Protein AF-W1XPB9-F1 (afdb_monomer_lite)

Radius of gyration: 18.88 Å; chains: 1; bounding box: 42×27×45 Å

Foldseek 3Di:
DDDPVVCPPDDPVVVVVCVVCVVVVNNVVVCCVVPVDDDQQPFQVSQQVVVVVVCCVPPVPDDRDPGGGDDPDDPPDD

Structure (mmCIF, N/CA/C/O backbone):
data_AF-W1XPB9-F1
#
_entry.id   AF-W1XPB9-F1
#
loop_
_atom_site.group_PDB
_atom_site.id
_atom_site.type_symbol
_atom_site.label_atom_id
_atom_site.label_alt_id
_atom_site.label_comp_id
_atom_site.label_asym_id
_atom_site.label_entity_id
_atom_site.label_seq_id
_atom_site.pdbx_PDB_ins_code
_atom_site.Cartn_x
_atom_site.Cartn_y
_atom_site.Cartn_z
_atom_site.occupancy
_atom_site.B_iso_or_equiv
_atom_site.auth_seq_id
_atom_site.auth_comp_id
_atom_site.auth_asym_id
_atom_site.auth_atom_id
_atom_site.pdbx_PDB_model_num
ATOM 1 N N . MET A 1 1 ? -9.819 5.516 24.376 1.00 53.53 1 MET A N 1
ATOM 2 C CA . MET A 1 1 ? -10.090 5.980 22.999 1.00 53.53 1 MET A CA 1
ATOM 3 C C . MET A 1 1 ? -8.784 5.948 22.232 1.00 53.53 1 MET A C 1
ATOM 5 O O . MET A 1 1 ? -7.837 6.596 22.657 1.00 53.53 1 MET A O 1
ATOM 9 N N . SER A 1 2 ? -8.700 5.144 21.177 1.00 60.38 2 SER A N 1
ATOM 10 C CA . SER A 1 2 ? -7.485 4.985 20.375 1.00 60.38 2 SER A CA 1
ATOM 11 C C . SER A 1 2 ? -7.116 6.321 19.729 1.00 60.38 2 SER A C 1
ATOM 13 O O . SER A 1 2 ? -7.905 6.876 18.962 1.00 60.38 2 SER A O 1
ATOM 15 N N . ASN A 1 3 ? -5.949 6.871 20.064 1.00 79.00 3 ASN A N 1
ATOM 16 C CA . ASN A 1 3 ? -5.453 8.077 19.412 1.00 79.00 3 ASN A CA 1
ATOM 17 C C . ASN A 1 3 ? -5.029 7.711 17.981 1.00 79.00 3 ASN A C 1
ATOM 19 O O . ASN A 1 3 ? -4.142 6.882 17.788 1.00 79.00 3 ASN A O 1
ATOM 23 N N . LEU A 1 4 ? -5.705 8.278 16.979 1.00 85.38 4 LEU A N 1
ATOM 24 C CA . LEU A 1 4 ? -5.458 7.994 15.563 1.00 85.38 4 LEU A CA 1
ATOM 25 C C . LEU A 1 4 ? -4.344 8.908 15.046 1.00 85.38 4 LEU A C 1
ATOM 27 O O . LEU A 1 4 ? -4.602 9.809 14.253 1.00 85.38 4 LEU A O 1
ATOM 31 N N . THR A 1 5 ? -3.112 8.684 15.514 1.00 84.38 5 THR A N 1
ATOM 32 C CA . THR A 1 5 ? -1.940 9.537 15.240 1.00 84.38 5 THR A CA 1
ATOM 33 C C . THR A 1 5 ? -1.751 9.827 13.749 1.00 84.38 5 THR A C 1
ATOM 35 O O . THR A 1 5 ? -1.506 10.964 13.365 1.00 84.38 5 THR A O 1
ATOM 38 N N . TYR A 1 6 ? -1.955 8.827 12.888 1.00 83.69 6 TYR A N 1
ATOM 39 C CA . TYR A 1 6 ? -1.783 8.965 11.437 1.00 83.69 6 TYR A CA 1
ATOM 40 C C . TYR A 1 6 ? -2.957 9.638 10.714 1.00 83.69 6 TYR A C 1
ATOM 42 O O . TYR A 1 6 ? -2.849 9.939 9.529 1.00 83.69 6 TYR A O 1
ATOM 50 N N . LEU A 1 7 ? -4.074 9.873 11.406 1.00 87.88 7 LEU A N 1
ATOM 51 C CA . LEU A 1 7 ? -5.261 10.513 10.837 1.00 87.88 7 LEU A CA 1
ATOM 52 C C . LEU A 1 7 ? -5.479 11.940 11.356 1.00 87.88 7 LEU A C 1
ATOM 54 O O . LEU A 1 7 ? -6.450 12.577 10.967 1.00 87.88 7 LEU A O 1
ATOM 58 N N . GLN A 1 8 ? -4.576 12.465 12.192 1.00 85.12 8 GLN A N 1
ATOM 59 C CA . GLN A 1 8 ? -4.707 13.808 12.772 1.00 85.12 8 GLN A CA 1
ATOM 60 C C . GLN A 1 8 ? -4.682 14.938 11.729 1.00 85.12 8 GLN A C 1
ATOM 62 O O . GLN A 1 8 ? -5.228 16.002 11.985 1.00 85.12 8 GLN A O 1
ATOM 67 N N . GLY A 1 9 ? -4.081 14.715 10.554 1.00 86.75 9 GLY A N 1
ATOM 68 C CA . GLY A 1 9 ? -4.067 15.688 9.454 1.00 86.75 9 GLY A CA 1
ATOM 69 C C . GLY A 1 9 ? -5.303 15.657 8.547 1.00 86.75 9 GLY A C 1
ATOM 70 O O . GLY A 1 9 ? -5.347 16.391 7.563 1.00 86.75 9 GLY A O 1
ATOM 71 N N . TYR A 1 10 ? -6.280 14.791 8.826 1.00 92.25 10 TYR A N 1
ATOM 72 C CA . TYR A 1 10 ? -7.478 14.630 8.002 1.00 92.25 10 TYR A CA 1
ATOM 73 C C . TYR A 1 10 ? -8.689 15.355 8.609 1.00 92.25 10 TYR A C 1
ATOM 75 O O . TYR A 1 10 ? -8.723 15.579 9.817 1.00 92.25 10 TYR A O 1
ATOM 83 N N . PRO A 1 11 ? -9.721 15.682 7.804 1.00 94.69 11 PRO A N 1
ATOM 84 C CA . PRO A 1 11 ? -10.926 16.347 8.297 1.00 94.69 11 PRO A CA 1
ATOM 85 C C . PRO A 1 11 ? -11.627 15.578 9.425 1.00 94.69 11 PRO A C 1
ATOM 87 O O . PRO A 1 11 ? -11.782 14.355 9.349 1.00 94.69 11 PRO A O 1
ATOM 90 N N . ASP A 1 12 ? -12.154 16.303 10.416 1.00 91.06 12 ASP A N 1
ATOM 91 C CA . ASP A 1 12 ? -12.796 15.724 11.607 1.00 91.06 12 ASP A CA 1
ATOM 92 C C . ASP A 1 12 ? -13.941 14.761 11.281 1.00 91.06 12 ASP A C 1
ATOM 94 O O . ASP A 1 12 ? -14.127 13.747 11.959 1.00 91.06 12 ASP A O 1
ATOM 98 N N . GLN A 1 13 ? -14.694 15.034 10.212 1.00 93.44 13 GLN A N 1
ATOM 99 C CA . GLN A 1 13 ? -15.775 14.162 9.751 1.00 93.44 13 GLN A CA 1
ATOM 100 C C . GLN A 1 13 ? -15.254 12.767 9.373 1.00 93.44 13 GLN A C 1
ATOM 102 O O . GLN A 1 13 ? -15.854 11.759 9.752 1.00 93.44 13 GLN A O 1
ATOM 107 N N . LEU A 1 14 ? -14.120 12.696 8.667 1.00 92.81 14 LEU A N 1
ATOM 108 C CA . LEU A 1 14 ? -13.500 11.430 8.278 1.00 92.81 14 LEU A CA 1
ATOM 109 C C . LEU A 1 14 ? -12.972 10.692 9.509 1.00 92.81 14 LEU A C 1
ATOM 111 O O . LEU A 1 14 ? -13.232 9.502 9.680 1.00 92.81 14 LEU A O 1
ATOM 115 N N . VAL A 1 15 ? -12.273 11.405 10.394 1.00 93.06 15 VAL A N 1
ATOM 116 C CA . VAL A 1 15 ? -11.735 10.825 11.632 1.00 93.06 15 VAL A CA 1
ATOM 117 C C . VAL A 1 15 ? -12.865 10.258 12.496 1.00 93.06 15 VAL A C 1
ATOM 119 O O . VAL A 1 15 ? -12.737 9.166 13.050 1.00 93.06 15 VAL A O 1
ATOM 122 N N . SER A 1 16 ? -13.999 10.956 12.564 1.00 92.94 16 SER A N 1
ATOM 123 C CA . SER A 1 16 ? -15.186 10.520 13.305 1.00 92.94 16 SER A CA 1
ATOM 124 C C . SER A 1 16 ? -15.797 9.253 12.709 1.00 92.94 16 SER A C 1
ATOM 126 O O . SER A 1 16 ? -16.063 8.304 13.443 1.00 92.94 16 SER A O 1
ATOM 128 N N . GLN A 1 17 ? -15.937 9.183 11.382 1.00 93.38 17 GLN A N 1
ATOM 129 C CA . GLN A 1 17 ? -16.411 7.978 10.698 1.00 93.38 17 GLN A CA 1
ATOM 130 C C . GLN A 1 17 ? -15.503 6.770 10.969 1.00 93.38 17 GLN A C 1
ATOM 132 O O . GLN A 1 17 ? -15.991 5.681 11.274 1.00 93.38 17 GLN A O 1
ATOM 137 N N . VAL A 1 18 ? -14.181 6.958 10.904 1.00 93.69 18 VAL A N 1
ATOM 138 C CA . VAL A 1 18 ? -13.210 5.895 11.194 1.00 93.69 18 VAL A CA 1
ATOM 139 C C . VAL A 1 18 ? -13.326 5.428 12.646 1.00 93.69 18 VAL A C 1
ATOM 141 O O . VAL A 1 18 ? -13.339 4.224 12.895 1.00 93.69 18 VAL A O 1
ATOM 144 N N . ARG A 1 19 ? -13.471 6.349 13.609 1.00 92.56 19 ARG A N 1
ATOM 145 C CA . ARG A 1 19 ? -13.672 5.998 15.026 1.00 92.56 19 ARG A CA 1
ATOM 146 C C . ARG A 1 19 ? -14.923 5.146 15.233 1.00 92.56 19 ARG A C 1
ATOM 148 O O . ARG A 1 19 ? -14.844 4.143 15.937 1.00 92.56 19 ARG A O 1
ATOM 155 N N . THR A 1 20 ? -16.041 5.500 14.601 1.00 94.25 20 THR A N 1
ATOM 156 C CA . THR A 1 20 ? -17.276 4.703 14.660 1.00 94.25 20 THR A CA 1
ATOM 157 C C . THR A 1 20 ? -17.053 3.293 14.116 1.00 94.25 20 THR A C 1
ATOM 159 O O . THR A 1 20 ? -17.363 2.321 14.799 1.00 94.25 20 THR A O 1
ATOM 162 N N . LEU A 1 21 ? -16.422 3.159 12.945 1.00 94.88 21 LEU A N 1
ATOM 163 C CA . LEU A 1 21 ? -16.146 1.850 12.339 1.00 94.88 21 LEU A CA 1
ATOM 164 C C . LEU A 1 21 ? -15.206 0.973 13.179 1.00 94.88 21 LEU A C 1
ATOM 166 O O . LEU A 1 21 ? -15.353 -0.250 13.181 1.00 94.88 21 LEU A O 1
ATOM 170 N N . ILE A 1 22 ? -14.245 1.577 13.885 1.00 93.81 22 ILE A N 1
ATOM 171 C CA . ILE A 1 22 ? -13.361 0.867 14.822 1.00 93.81 22 ILE A CA 1
ATOM 172 C C . ILE A 1 22 ? -14.154 0.374 16.033 1.00 93.81 22 ILE A C 1
ATOM 174 O O . ILE A 1 22 ? -14.020 -0.789 16.406 1.00 93.81 22 ILE A O 1
ATOM 178 N N . ASN A 1 23 ? -14.988 1.235 16.625 1.00 93.56 23 ASN A N 1
ATOM 179 C CA . ASN A 1 23 ? -15.811 0.880 17.784 1.00 93.56 23 ASN A CA 1
ATOM 180 C C . ASN A 1 23 ? -16.796 -0.252 17.460 1.00 93.56 23 ASN A C 1
ATOM 182 O O . ASN A 1 23 ? -17.040 -1.111 18.299 1.00 93.56 23 ASN A O 1
ATOM 186 N N . GLU A 1 24 ? -17.322 -0.272 16.236 1.00 95.56 24 GLU A N 1
ATOM 187 C CA . GLU A 1 24 ? -18.209 -1.329 15.742 1.00 95.56 24 GLU A CA 1
ATOM 188 C C . GLU A 1 24 ? -17.467 -2.597 15.280 1.00 95.56 24 GLU A C 1
ATOM 190 O O . GLU A 1 24 ? -18.118 -3.551 14.871 1.00 95.56 24 GLU A O 1
ATOM 195 N N . GLN A 1 25 ? -16.128 -2.623 15.293 1.00 93.25 25 GLN A N 1
ATOM 196 C CA . GLN A 1 25 ? -15.299 -3.702 14.725 1.00 93.25 25 GLN A CA 1
ATOM 197 C C . GLN A 1 25 ? -15.564 -4.007 13.234 1.00 93.25 25 GLN A C 1
ATOM 199 O O . GLN A 1 25 ? -15.238 -5.084 12.747 1.00 93.25 25 GLN A O 1
ATOM 204 N N . ARG A 1 26 ? -16.099 -3.042 12.475 1.00 96.19 26 ARG A N 1
ATOM 205 C CA . ARG A 1 26 ? -16.497 -3.210 11.060 1.00 96.19 26 ARG A CA 1
ATOM 206 C C . ARG A 1 26 ? -15.533 -2.586 10.058 1.00 96.19 26 ARG A C 1
ATOM 208 O O . ARG A 1 26 ? -15.724 -2.717 8.850 1.00 96.19 26 ARG A O 1
ATOM 215 N N . LEU A 1 27 ? -14.503 -1.883 10.533 1.00 93.69 27 LEU A N 1
ATOM 216 C CA . LEU A 1 27 ? -13.554 -1.187 9.661 1.00 93.69 27 LEU A CA 1
ATOM 217 C C . LEU A 1 27 ? -12.889 -2.132 8.644 1.00 93.69 27 LEU A C 1
ATOM 219 O O . LEU A 1 27 ? -12.783 -1.773 7.474 1.00 93.69 27 LEU A O 1
ATOM 223 N N . GLY A 1 28 ? -12.479 -3.331 9.074 1.00 91.81 28 GLY A N 1
ATOM 224 C CA . GLY A 1 28 ? -11.825 -4.317 8.206 1.00 9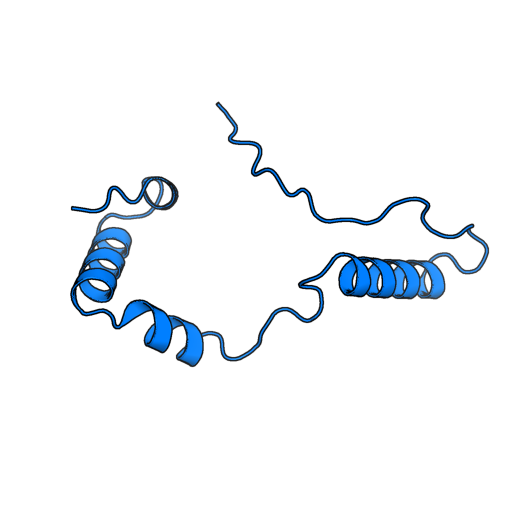1.81 28 GLY A CA 1
ATOM 225 C C . GLY A 1 28 ? -12.701 -4.736 7.025 1.00 91.81 28 GLY A C 1
ATOM 226 O O . GLY A 1 28 ? -12.263 -4.655 5.880 1.00 91.81 28 GLY A O 1
ATOM 227 N N . ASP A 1 29 ? -13.962 -5.078 7.289 1.00 94.50 29 ASP A N 1
ATOM 228 C CA . ASP A 1 29 ? -14.918 -5.506 6.260 1.00 94.50 29 ASP A CA 1
ATOM 229 C C . ASP A 1 29 ? -15.206 -4.400 5.245 1.00 94.50 29 ASP A C 1
ATOM 231 O O . ASP A 1 29 ? -15.285 -4.639 4.039 1.00 94.50 29 ASP A O 1
ATOM 235 N N . VAL A 1 30 ? -15.342 -3.161 5.727 1.00 94.62 30 VAL A N 1
ATOM 236 C CA . VAL A 1 30 ? -15.556 -1.995 4.863 1.00 94.62 30 VAL A CA 1
ATOM 237 C C . VAL A 1 30 ? -14.359 -1.786 3.938 1.00 94.62 30 VAL A C 1
ATOM 239 O O . VAL A 1 30 ? -14.549 -1.547 2.744 1.00 94.62 30 VAL A O 1
ATOM 242 N N . LEU A 1 31 ? -13.136 -1.896 4.464 1.00 93.12 31 LEU A N 1
ATOM 243 C CA . LEU A 1 31 ? -11.919 -1.761 3.667 1.00 93.12 31 LEU A CA 1
ATOM 244 C C . LEU A 1 31 ? -11.775 -2.900 2.657 1.00 93.12 31 LEU A C 1
ATOM 246 O O . LEU A 1 31 ? -11.517 -2.615 1.493 1.00 93.12 31 LEU A O 1
ATOM 250 N N . ALA A 1 32 ? -12.020 -4.148 3.056 1.00 91.81 32 ALA A N 1
ATOM 251 C CA . ALA A 1 32 ? -11.955 -5.303 2.161 1.00 91.81 32 ALA A CA 1
ATOM 252 C C . ALA A 1 32 ? -12.991 -5.216 1.029 1.00 91.81 32 ALA A C 1
ATOM 254 O O . ALA A 1 32 ? -12.690 -5.507 -0.126 1.00 91.81 32 ALA A O 1
ATOM 255 N N . LYS A 1 33 ? -14.209 -4.747 1.333 1.00 93.94 33 LYS A N 1
ATOM 256 C CA . LYS A 1 33 ? -15.248 -4.527 0.319 1.00 93.94 33 LYS A CA 1
ATOM 257 C C . LYS A 1 33 ? -14.885 -3.396 -0.643 1.00 93.94 33 LYS A C 1
ATOM 259 O O . LYS A 1 33 ? -15.194 -3.480 -1.829 1.00 93.94 33 LYS A O 1
ATOM 264 N N . ARG A 1 34 ? -14.280 -2.317 -0.137 1.00 92.88 34 ARG A N 1
ATOM 265 C CA . ARG A 1 34 ? -13.905 -1.148 -0.948 1.00 92.88 34 ARG A CA 1
ATOM 266 C C . ARG A 1 34 ? -12.662 -1.405 -1.798 1.00 92.88 34 ARG A C 1
ATOM 268 O O . ARG A 1 34 ? -12.588 -0.914 -2.920 1.00 92.88 34 ARG A O 1
ATOM 275 N N . TYR A 1 35 ? -11.714 -2.160 -1.259 1.00 91.06 35 TYR A N 1
ATOM 276 C CA . TYR A 1 35 ? -10.427 -2.479 -1.863 1.00 91.06 35 TYR A CA 1
ATOM 277 C C . TYR A 1 35 ? -10.245 -4.003 -1.892 1.00 91.06 35 TYR A C 1
ATOM 279 O O . TYR A 1 35 ? -9.516 -4.553 -1.070 1.00 91.06 35 TYR A O 1
ATOM 287 N N . PRO A 1 36 ? -10.923 -4.701 -2.823 1.00 86.81 36 PRO A N 1
ATOM 288 C CA . PRO A 1 36 ? -10.855 -6.160 -2.906 1.00 86.81 36 PRO A CA 1
ATOM 289 C C . PRO A 1 36 ? -9.510 -6.664 -3.448 1.00 86.81 36 PRO A C 1
ATOM 291 O O . PRO A 1 36 ? -9.149 -7.815 -3.225 1.00 86.81 36 PRO A O 1
ATOM 294 N N . GLY A 1 37 ? -8.774 -5.818 -4.175 1.00 86.19 37 GLY A N 1
ATOM 295 C CA . GLY A 1 37 ? -7.447 -6.142 -4.684 1.00 86.19 37 GLY A CA 1
ATOM 296 C C . GLY A 1 37 ? -6.383 -5.965 -3.607 1.00 86.19 37 GLY A C 1
ATOM 297 O O . GLY A 1 37 ? -6.254 -4.888 -3.025 1.00 86.19 37 GLY A O 1
ATOM 298 N N . THR A 1 38 ? -5.595 -7.009 -3.371 1.00 81.12 38 THR A N 1
ATOM 299 C CA . THR A 1 38 ? -4.348 -6.905 -2.610 1.00 81.12 38 THR A CA 1
ATOM 300 C C . THR A 1 38 ? -3.230 -6.364 -3.495 1.00 81.12 38 THR A C 1
ATOM 302 O O . THR A 1 38 ? -3.270 -6.504 -4.713 1.00 81.12 38 THR A O 1
ATOM 305 N N . HIS A 1 39 ? -2.203 -5.768 -2.893 1.00 83.75 39 HIS A N 1
ATOM 306 C CA . 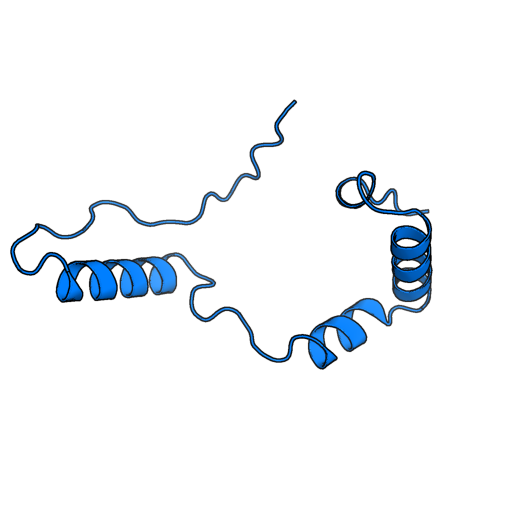HIS A 1 39 ? -1.014 -5.361 -3.639 1.00 83.75 39 HIS A CA 1
ATOM 307 C C . HIS A 1 39 ? -0.205 -6.587 -4.089 1.00 83.75 39 HIS A C 1
ATOM 309 O O . HIS A 1 39 ? 0.250 -7.364 -3.250 1.00 83.75 39 HIS A O 1
ATOM 315 N N . ASP A 1 40 ? 0.044 -6.709 -5.394 1.00 85.62 40 ASP A N 1
ATOM 316 C CA . ASP A 1 40 ? 0.774 -7.845 -5.986 1.00 85.62 40 ASP A CA 1
ATOM 317 C C . ASP A 1 40 ? 2.246 -7.929 -5.550 1.00 85.62 40 ASP A C 1
ATOM 319 O O . ASP A 1 40 ? 2.870 -8.988 -5.610 1.00 85.62 40 ASP A O 1
ATOM 323 N N . TYR A 1 41 ? 2.809 -6.822 -5.062 1.00 90.38 41 TYR A N 1
ATOM 324 C CA . TYR A 1 41 ? 4.231 -6.709 -4.734 1.00 90.38 41 TYR A CA 1
ATOM 325 C C . TYR A 1 41 ? 4.510 -6.635 -3.233 1.00 90.38 41 TYR A C 1
ATOM 327 O O . TYR A 1 41 ? 5.526 -6.095 -2.841 1.00 90.38 41 TYR A O 1
ATOM 335 N N . ALA A 1 42 ? 3.657 -7.190 -2.370 1.00 89.50 42 ALA A N 1
ATOM 336 C CA . ALA A 1 42 ? 3.743 -7.023 -0.909 1.00 89.50 42 ALA A CA 1
ATOM 337 C C . ALA A 1 42 ? 4.964 -7.668 -0.203 1.00 89.50 42 ALA A C 1
ATOM 339 O O . ALA A 1 42 ? 5.050 -7.640 1.022 1.00 89.50 42 ALA A O 1
ATOM 340 N N . THR A 1 43 ? 5.903 -8.274 -0.935 1.00 92.25 43 THR A N 1
ATOM 341 C CA . THR A 1 43 ? 7.114 -8.897 -0.372 1.00 92.25 43 THR A CA 1
ATOM 342 C C . THR A 1 43 ? 8.351 -8.412 -1.110 1.00 92.25 43 THR A C 1
ATOM 344 O O . THR A 1 43 ? 8.272 -8.122 -2.302 1.00 92.25 43 THR A O 1
ATOM 347 N N . ASP A 1 44 ? 9.515 -8.416 -0.453 1.00 93.69 44 ASP A N 1
ATOM 348 C CA . ASP A 1 44 ? 10.792 -8.071 -1.100 1.00 93.69 44 ASP A CA 1
ATOM 349 C C . ASP A 1 44 ? 11.051 -8.911 -2.357 1.00 93.69 44 ASP A C 1
ATOM 351 O O . ASP A 1 44 ? 11.558 -8.405 -3.353 1.00 93.69 44 ASP A O 1
ATOM 355 N N . LYS A 1 45 ? 10.638 -10.186 -2.351 1.00 93.00 45 LYS A N 1
ATOM 356 C CA . LYS A 1 45 ? 10.740 -11.067 -3.520 1.00 93.00 45 LYS A CA 1
ATOM 357 C C . LYS A 1 45 ? 9.870 -10.576 -4.680 1.00 93.00 45 LYS A C 1
ATOM 359 O O . LYS A 1 45 ? 10.346 -10.510 -5.811 1.00 93.00 45 LYS A O 1
ATOM 364 N N . ALA A 1 46 ? 8.607 -10.255 -4.407 1.00 93.75 46 ALA A N 1
ATOM 365 C CA . ALA A 1 46 ? 7.682 -9.773 -5.429 1.00 93.75 46 ALA A CA 1
ATOM 366 C C . ALA A 1 46 ? 8.097 -8.387 -5.952 1.00 93.75 46 ALA A C 1
ATOM 368 O O . ALA A 1 46 ? 8.072 -8.152 -7.158 1.00 93.75 46 ALA A O 1
ATOM 369 N N . LEU A 1 47 ? 8.574 -7.507 -5.065 1.00 94.81 47 LEU A N 1
ATOM 370 C CA . LEU A 1 47 ? 9.129 -6.204 -5.424 1.00 94.81 47 LEU A CA 1
ATOM 371 C C . LEU A 1 47 ? 10.398 -6.332 -6.280 1.00 94.81 47 LEU A C 1
ATOM 373 O O . LEU A 1 47 ? 10.558 -5.608 -7.266 1.00 94.81 47 LEU A O 1
ATOM 377 N N . TRP A 1 48 ? 11.297 -7.256 -5.929 1.00 95.31 48 TRP A N 1
ATOM 378 C CA . TRP A 1 48 ? 12.490 -7.538 -6.723 1.00 95.31 48 TRP A CA 1
ATOM 379 C C . TRP A 1 48 ? 12.109 -8.003 -8.126 1.00 95.31 48 TRP A C 1
ATOM 381 O O . TRP A 1 48 ? 12.612 -7.433 -9.092 1.00 95.31 48 TRP A O 1
ATOM 391 N N . GLN A 1 49 ? 11.183 -8.962 -8.248 1.00 94.31 49 GLN A N 1
ATOM 392 C CA . GLN A 1 49 ? 10.733 -9.464 -9.549 1.00 94.31 49 GLN A CA 1
ATOM 393 C C . GLN A 1 49 ? 10.161 -8.337 -10.413 1.00 94.31 49 GLN A C 1
ATOM 395 O O . GLN A 1 49 ? 10.634 -8.122 -11.525 1.00 94.31 49 GLN A O 1
ATOM 400 N N . TYR A 1 50 ? 9.238 -7.552 -9.857 1.00 95.38 50 TYR A N 1
ATOM 401 C CA . TYR A 1 50 ? 8.662 -6.389 -10.527 1.00 95.38 50 TYR A CA 1
ATOM 402 C C . TYR A 1 50 ? 9.727 -5.408 -11.037 1.00 95.38 50 TYR A C 1
ATOM 404 O O . TYR A 1 50 ? 9.680 -4.933 -12.172 1.00 95.38 50 TYR A O 1
ATOM 412 N N . THR A 1 51 ? 10.738 -5.134 -10.212 1.00 95.25 51 THR A N 1
ATOM 413 C CA . THR A 1 51 ? 11.833 -4.228 -10.573 1.00 95.25 51 THR A CA 1
ATOM 414 C C . THR A 1 51 ? 12.703 -4.804 -11.690 1.00 95.25 51 THR A C 1
ATOM 416 O O . THR A 1 51 ? 13.127 -4.064 -12.580 1.00 95.25 51 THR A O 1
ATOM 419 N N . GLN A 1 52 ? 12.964 -6.115 -11.681 1.00 94.50 52 GLN A N 1
ATOM 420 C CA . GLN A 1 52 ? 13.691 -6.759 -12.774 1.00 94.50 52 GLN A CA 1
ATOM 421 C C . GLN A 1 52 ? 12.890 -6.751 -14.074 1.00 94.50 52 GLN A C 1
ATOM 423 O O . GLN A 1 52 ? 13.478 -6.526 -15.129 1.00 94.50 52 GLN A O 1
ATOM 428 N N . ASP A 1 53 ? 11.571 -6.934 -14.016 1.00 94.44 53 ASP A N 1
ATOM 429 C CA . ASP A 1 53 ? 10.707 -6.894 -15.199 1.00 94.44 53 ASP A CA 1
ATOM 430 C C . ASP A 1 53 ? 10.747 -5.506 -15.853 1.00 94.44 53 ASP A C 1
ATOM 432 O O . ASP A 1 53 ? 10.995 -5.394 -17.057 1.00 94.44 53 ASP A O 1
ATOM 436 N N . LEU A 1 54 ? 10.653 -4.439 -15.051 1.00 95.12 54 LEU A N 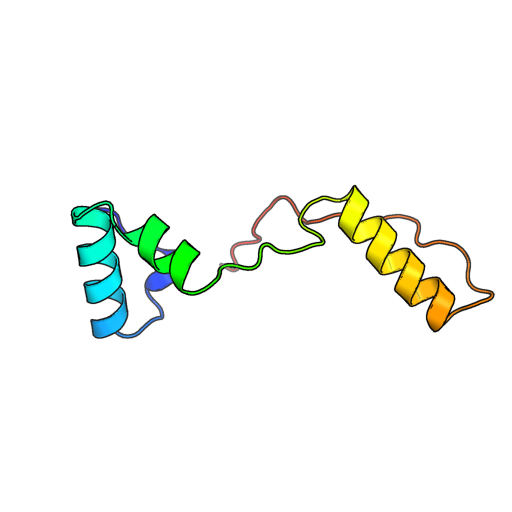1
ATOM 437 C CA . LEU A 1 54 ? 10.852 -3.064 -15.522 1.00 95.12 54 LEU A CA 1
ATOM 438 C C . LEU A 1 54 ? 12.253 -2.860 -16.111 1.00 95.12 54 LEU A C 1
ATOM 440 O O . LEU A 1 54 ? 12.407 -2.320 -17.210 1.00 95.12 54 LEU A O 1
ATOM 444 N N . LYS A 1 55 ? 13.295 -3.320 -15.410 1.00 95.44 55 LYS A N 1
ATOM 445 C CA . LYS A 1 55 ? 14.679 -3.227 -15.886 1.00 95.44 55 LYS A CA 1
ATOM 446 C C . LYS A 1 55 ? 14.859 -3.958 -17.219 1.00 95.44 55 LYS A C 1
ATOM 448 O O . LYS A 1 55 ? 15.539 -3.449 -18.102 1.00 95.44 55 LYS A O 1
ATOM 453 N N . ASN A 1 56 ? 14.242 -5.118 -17.411 1.00 94.19 56 ASN A N 1
ATOM 454 C CA . ASN A 1 56 ? 14.332 -5.876 -18.658 1.00 94.19 56 ASN A CA 1
ATOM 455 C C . ASN A 1 56 ? 13.549 -5.211 -19.795 1.00 94.19 56 ASN A C 1
ATOM 457 O O . ASN A 1 56 ? 14.004 -5.225 -20.942 1.00 94.19 56 ASN A O 1
ATOM 461 N N . GLN A 1 57 ? 12.415 -4.583 -19.482 1.00 96.12 57 GLN A N 1
ATOM 462 C CA . GLN A 1 57 ? 11.610 -3.848 -20.451 1.00 96.12 57 GLN A CA 1
ATOM 463 C C . GLN A 1 57 ? 12.338 -2.604 -20.975 1.00 96.12 57 GLN A C 1
ATOM 465 O O . GLN A 1 57 ? 12.366 -2.379 -22.186 1.00 96.12 57 GLN A O 1
ATOM 470 N N . PHE A 1 58 ? 12.947 -1.819 -20.083 1.00 95.81 58 PHE A N 1
ATOM 471 C CA . PHE A 1 58 ? 13.470 -0.491 -20.421 1.00 95.81 58 PHE A CA 1
ATOM 472 C C . PHE A 1 58 ? 15.001 -0.417 -20.526 1.00 95.81 58 PHE A C 1
ATOM 474 O O . PHE A 1 58 ? 15.518 0.463 -21.208 1.00 95.81 58 PHE A O 1
ATOM 481 N N . LEU A 1 59 ? 15.742 -1.339 -19.904 1.00 94.00 59 LEU A N 1
ATOM 482 C CA . LEU A 1 59 ? 17.206 -1.300 -19.770 1.00 94.00 59 LEU A CA 1
ATOM 483 C C . LEU A 1 59 ? 17.856 -2.645 -20.143 1.00 94.00 59 LEU A C 1
ATOM 485 O O . LEU A 1 59 ? 18.636 -3.210 -19.378 1.00 94.00 59 LEU A O 1
ATOM 489 N N . ARG A 1 60 ? 17.550 -3.170 -21.335 1.00 86.75 60 ARG A N 1
ATOM 490 C CA . ARG A 1 60 ? 17.919 -4.533 -21.783 1.00 86.75 60 ARG A CA 1
ATOM 491 C C . ARG A 1 60 ? 19.362 -4.960 -21.462 1.00 86.75 60 ARG A C 1
ATOM 493 O O . ARG A 1 60 ? 19.557 -6.056 -20.947 1.00 86.75 60 ARG A O 1
ATOM 500 N N . ASN A 1 61 ? 20.344 -4.080 -21.669 1.00 92.31 61 ASN A N 1
ATOM 501 C CA . ASN A 1 61 ? 21.772 -4.386 -21.480 1.00 92.31 61 ASN A CA 1
ATOM 502 C C . ASN A 1 61 ? 22.351 -3.940 -20.125 1.00 92.31 61 ASN A C 1
A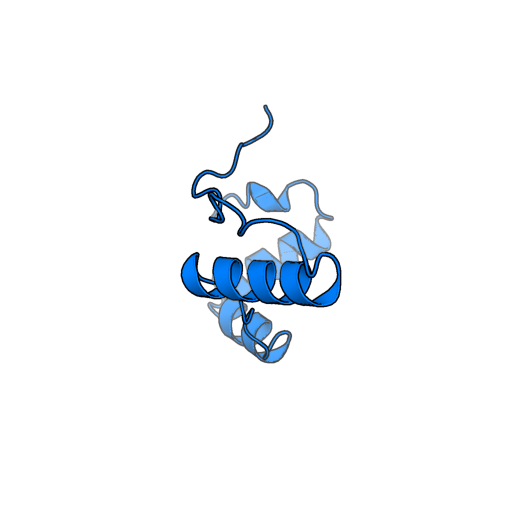TOM 504 O O . ASN A 1 61 ? 23.553 -4.064 -19.906 1.00 92.31 61 ASN A O 1
ATOM 508 N N . ALA A 1 62 ? 21.536 -3.394 -19.220 1.00 93.25 62 ALA A N 1
ATOM 509 C CA . ALA A 1 62 ? 22.008 -3.007 -17.895 1.00 93.25 62 ALA A CA 1
ATOM 510 C C . ALA A 1 62 ? 22.224 -4.242 -16.998 1.00 93.25 62 ALA A C 1
ATOM 512 O O . ALA A 1 62 ? 21.522 -5.250 -17.155 1.00 93.25 62 ALA A O 1
ATOM 513 N N . PRO A 1 63 ? 23.152 -4.181 -16.029 1.00 92.25 63 PRO A N 1
ATOM 514 C CA . PRO A 1 63 ? 23.263 -5.213 -15.005 1.00 92.25 63 PRO A CA 1
ATOM 515 C C . PRO A 1 63 ? 21.985 -5.291 -14.141 1.00 92.25 63 PRO A C 1
ATOM 517 O O . PRO A 1 63 ? 21.205 -4.333 -14.101 1.00 92.25 63 PRO A O 1
ATOM 520 N N . PRO A 1 64 ? 21.743 -6.420 -13.447 1.00 90.38 64 PRO A N 1
ATOM 521 C CA . PRO A 1 64 ? 20.643 -6.541 -12.494 1.00 90.38 64 PRO A CA 1
ATOM 522 C C . PRO A 1 64 ? 20.745 -5.519 -11.357 1.00 90.38 64 PRO A C 1
ATOM 524 O O . PRO A 1 64 ? 21.839 -5.131 -10.946 1.00 90.38 64 PRO A O 1
ATOM 527 N N . ILE A 1 65 ? 19.600 -5.119 -10.799 1.00 91.56 65 ILE A N 1
ATOM 528 C CA . ILE A 1 65 ? 19.582 -4.252 -9.615 1.00 91.56 65 ILE A CA 1
ATOM 529 C C . ILE A 1 65 ? 20.115 -5.014 -8.394 1.00 91.56 65 ILE A C 1
ATOM 531 O O . ILE A 1 65 ? 19.561 -6.044 -8.008 1.00 91.56 65 ILE A O 1
ATOM 535 N N . ASN A 1 66 ? 21.173 -4.476 -7.778 1.00 91.44 66 ASN A N 1
ATOM 536 C CA . ASN A 1 66 ? 21.908 -5.127 -6.686 1.00 91.44 66 ASN A CA 1
ATOM 537 C C . ASN A 1 66 ? 21.075 -5.348 -5.417 1.00 91.44 66 ASN A C 1
ATOM 539 O O . ASN A 1 66 ? 21.300 -6.316 -4.695 1.00 91.44 66 ASN A O 1
ATOM 543 N N . LYS A 1 67 ? 20.146 -4.439 -5.104 1.00 93.31 67 LYS A N 1
ATOM 544 C CA . LYS A 1 67 ? 19.337 -4.513 -3.886 1.00 93.31 67 LYS A CA 1
ATOM 545 C C . LYS A 1 67 ? 17.975 -3.880 -4.115 1.00 93.31 67 LYS A C 1
ATOM 547 O O . LYS A 1 67 ? 17.891 -2.712 -4.482 1.00 93.31 67 LYS A O 1
ATOM 552 N N . VAL A 1 68 ? 16.929 -4.656 -3.860 1.00 94.62 68 VAL A N 1
ATOM 553 C CA . VAL A 1 68 ? 15.537 -4.211 -3.898 1.00 94.62 68 VAL A CA 1
ATOM 554 C C . VAL A 1 68 ? 14.859 -4.766 -2.655 1.00 94.62 68 VAL A C 1
ATOM 556 O O . VAL A 1 68 ? 14.883 -5.974 -2.441 1.00 94.62 68 VAL A O 1
ATOM 559 N N . MET A 1 69 ? 14.325 -3.885 -1.817 1.00 94.06 69 MET A N 1
ATOM 560 C CA . MET A 1 69 ? 13.585 -4.248 -0.610 1.00 94.06 69 MET A CA 1
ATOM 561 C C . MET A 1 69 ? 12.713 -3.086 -0.166 1.00 94.06 69 MET A C 1
ATOM 563 O O . MET A 1 69 ? 13.021 -1.928 -0.467 1.00 94.06 69 MET A O 1
ATOM 567 N N . TYR A 1 70 ? 11.664 -3.400 0.580 1.00 91.44 70 TYR A N 1
ATOM 568 C CA . TYR A 1 70 ? 10.941 -2.394 1.333 1.00 91.44 70 TYR A CA 1
ATOM 569 C C . TYR A 1 70 ? 11.770 -1.903 2.516 1.00 91.44 70 TYR A C 1
ATOM 571 O O . TYR A 1 70 ? 12.558 -2.632 3.122 1.00 91.44 70 TYR A O 1
ATOM 579 N N . ASP A 1 71 ? 11.565 -0.638 2.861 1.00 88.50 71 ASP A N 1
ATOM 580 C CA . ASP A 1 71 ? 12.040 -0.122 4.129 1.00 88.50 71 ASP A CA 1
ATOM 581 C C . ASP A 1 71 ? 11.099 -0.586 5.241 1.00 88.50 71 ASP A C 1
ATOM 583 O O . ASP A 1 71 ? 9.933 -0.194 5.305 1.00 88.50 71 ASP A O 1
ATOM 587 N N . ASN A 1 72 ? 11.615 -1.432 6.129 1.00 81.94 72 ASN A N 1
ATOM 588 C CA . ASN A 1 72 ? 10.862 -1.949 7.270 1.00 81.94 72 ASN A CA 1
ATOM 589 C C . ASN A 1 72 ? 10.629 -0.889 8.358 1.00 81.94 72 ASN A C 1
ATOM 591 O O . ASN A 1 72 ? 9.971 -1.171 9.362 1.00 81.94 72 ASN A O 1
ATOM 595 N N . LYS A 1 73 ? 11.188 0.317 8.205 1.00 81.38 73 LYS A N 1
ATOM 596 C CA . LYS A 1 73 ? 11.011 1.427 9.135 1.00 81.38 73 LYS A CA 1
ATOM 597 C C . LYS A 1 73 ? 10.259 2.556 8.446 1.00 81.38 73 LYS A C 1
ATOM 599 O O . LYS A 1 73 ? 10.709 3.131 7.463 1.00 81.38 73 LYS A O 1
ATO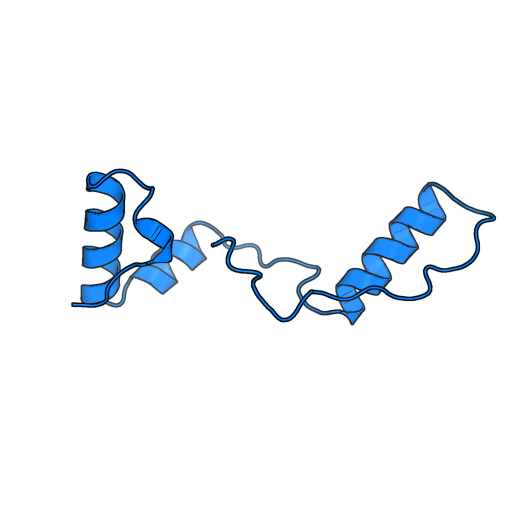M 604 N N . ILE A 1 74 ? 9.128 2.939 9.032 1.00 71.44 74 ILE A N 1
ATOM 605 C CA . ILE A 1 74 ? 8.503 4.217 8.698 1.00 71.44 74 ILE A CA 1
ATOM 606 C C . ILE A 1 74 ? 9.399 5.304 9.291 1.00 71.44 74 ILE A C 1
ATOM 608 O O . ILE A 1 74 ? 9.444 5.490 10.509 1.00 71.44 74 ILE A O 1
ATOM 612 N N . HIS A 1 75 ? 10.133 6.005 8.429 1.00 71.62 75 HIS A N 1
ATOM 613 C CA . HIS A 1 75 ? 10.849 7.215 8.802 1.00 71.62 75 HIS A CA 1
ATOM 614 C C . HIS A 1 75 ? 9.820 8.293 9.143 1.00 71.62 75 HIS A C 1
ATOM 616 O O . HIS A 1 75 ? 9.307 8.989 8.270 1.00 71.62 75 HIS A O 1
ATOM 622 N N . VAL A 1 76 ? 9.463 8.387 10.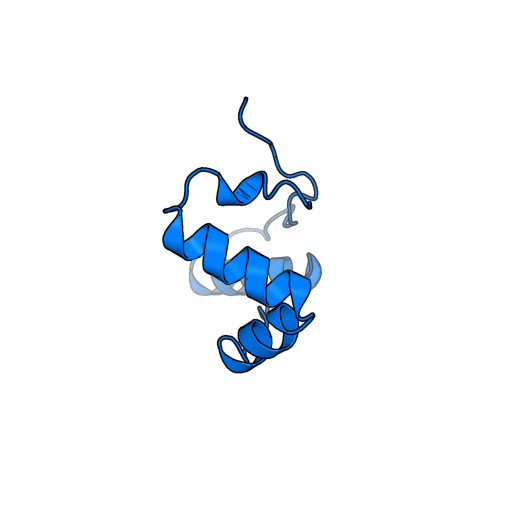423 1.00 63.81 76 VAL A N 1
ATOM 623 C CA . VAL A 1 76 ? 8.599 9.459 10.912 1.00 63.81 76 VAL A CA 1
ATOM 624 C C . VAL A 1 76 ? 9.396 10.753 10.764 1.00 63.81 76 VAL A C 1
ATOM 626 O O . VAL A 1 76 ? 10.362 10.969 11.497 1.00 63.81 76 VAL A O 1
ATOM 629 N N . LEU A 1 77 ? 9.042 11.571 9.771 1.00 58.94 77 LEU A N 1
ATOM 630 C CA . LEU A 1 77 ? 9.528 12.944 9.676 1.00 58.94 77 LEU A CA 1
ATOM 631 C C . LEU A 1 77 ? 9.126 13.639 10.984 1.00 58.94 77 LEU A C 1
ATOM 633 O O . LEU A 1 77 ? 7.940 13.681 11.315 1.00 58.94 77 LEU A O 1
ATOM 637 N N . LYS A 1 78 ? 10.122 14.070 11.762 1.00 57.12 78 LYS A N 1
ATOM 638 C CA . LYS A 1 78 ? 9.913 14.965 12.902 1.00 57.12 78 LYS A CA 1
ATOM 639 C C . LYS A 1 78 ? 9.796 16.395 12.409 1.00 57.12 78 LYS A C 1
ATOM 641 O O . LYS A 1 78 ? 10.542 16.729 11.462 1.00 57.12 78 LYS A O 1
#

Organism: NCBI:txid408170

Sequence (78 aa):
MSNLTYLQGYPDQLVSQVRTLINEQRLGDVLAKRYPGTHDYATDKALWQYTQDLKNQFLRNAPPINKVMYDNKIHVLK

pLDDT: mean 88.87, std 9.39, range [53.53, 96.19]

Secondary structure (DSSP, 8-state):
----GGGTTS-HHHHHHHHHHHHTT-HHHHHHHH--PPPTT-SHHHHHHHHHHHHHHH-TTSPPPS-----SS-----